Protein AF-I7C6A5-F1 (afdb_monomer)

Solvent-accessible surface area (backbone atoms only — not comparable to full-atom values): 6929 Å² total; per-residue (Å²): 134,83,77,81,76,78,74,76,75,80,67,26,28,15,25,76,37,95,56,67,45,75,47,94,87,70,50,74,35,46,52,58,30,46,39,51,76,77,54,26,71,61,40,76,92,31,72,46,44,77,70,58,34,38,38,84,40,69,52,73,80,50,74,61,57,60,52,50,51,52,52,53,50,51,52,51,52,52,52,52,48,53,50,52,52,50,52,50,51,51,52,50,54,53,49,55,52,52,52,52,50,53,51,52,52,52,50,50,54,55,49,54,66,71,60,58,80,91,124

Secondary structure (DSSP, 8-state):
-PPPPP------EEE-SSSPEEPTTS-EE-TTPBPPHHHHTT-TTSHHHHTTSEEES-----HHHHHHHHHHHHHHHHHHHHHHHHHHHHHHHHHHHHHHHHHHHHHHHHHHHHS----

Nearest PDB structures (foldseek):
  5ghr-assembly2_D  TM=4.797E-01  e=3.200E+00  Thermococcus kodakarensis KOD1
  5ghs-assembly2_D  TM=5.073E-01  e=6.191E+00  Thermococcus kodakarensis KOD1

Structure (mmCIF, N/CA/C/O backbone):
data_AF-I7C6A5-F1
#
_entry.id   AF-I7C6A5-F1
#
loop_
_atom_site.group_PDB
_atom_site.id
_atom_site.type_symbol
_atom_site.label_atom_id
_atom_site.label_alt_id
_atom_site.label_comp_id
_atom_site.label_asym_id
_atom_site.label_entity_id
_atom_site.label_seq_id
_atom_site.pdbx_PDB_ins_code
_atom_site.Cartn_x
_atom_site.Cartn_y
_atom_site.Cartn_z
_atom_site.occupancy
_atom_site.B_iso_or_equiv
_atom_site.auth_seq_id
_atom_site.auth_comp_id
_atom_site.auth_asym_id
_atom_site.auth_atom_id
_atom_site.pdbx_PDB_model_num
ATOM 1 N N . MET A 1 1 ? 44.517 18.847 -35.730 1.00 37.69 1 MET A N 1
ATOM 2 C CA . MET A 1 1 ? 43.759 18.517 -34.505 1.00 37.69 1 MET A CA 1
ATOM 3 C C . MET A 1 1 ? 42.351 18.122 -34.916 1.00 37.69 1 MET A C 1
ATOM 5 O O . MET A 1 1 ? 41.586 18.984 -35.331 1.00 37.69 1 MET A O 1
ATOM 9 N N . ALA A 1 2 ? 42.046 16.824 -34.916 1.00 39.97 2 ALA A N 1
ATOM 10 C CA . ALA A 1 2 ? 40.687 16.343 -35.139 1.00 39.97 2 ALA A CA 1
ATOM 11 C C . ALA A 1 2 ? 39.872 16.616 -33.867 1.00 39.97 2 ALA A C 1
ATOM 13 O O . ALA A 1 2 ? 40.316 16.271 -32.774 1.00 39.97 2 ALA A O 1
ATOM 14 N N . LYS A 1 3 ? 38.726 17.291 -33.999 1.00 35.25 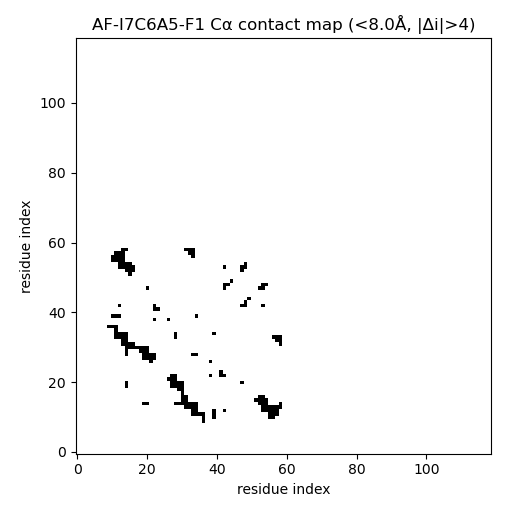3 LYS A N 1
ATOM 15 C CA . LYS A 1 3 ? 37.791 17.479 -32.884 1.00 35.25 3 LYS A CA 1
ATOM 16 C C . LYS A 1 3 ? 37.249 16.102 -32.467 1.00 35.25 3 LYS A C 1
ATOM 18 O O . LYS A 1 3 ? 36.924 15.321 -33.365 1.00 35.25 3 LYS A O 1
ATOM 23 N N . PRO A 1 4 ? 37.138 15.797 -31.163 1.00 39.97 4 PRO A N 1
ATOM 24 C CA . PRO A 1 4 ? 36.475 14.578 -30.721 1.00 39.97 4 PRO A CA 1
ATOM 25 C C . PRO A 1 4 ? 35.011 14.642 -31.169 1.00 39.97 4 PRO A C 1
ATOM 27 O O . PRO A 1 4 ? 34.339 15.659 -30.971 1.00 39.97 4 PRO A O 1
ATOM 30 N N . LYS A 1 5 ? 34.544 13.593 -31.855 1.00 42.25 5 LYS A N 1
ATOM 31 C CA . LYS A 1 5 ? 33.118 13.415 -32.134 1.00 42.25 5 LYS A CA 1
ATOM 32 C C . LYS A 1 5 ? 32.431 13.291 -30.780 1.00 42.25 5 LYS A C 1
ATOM 34 O O . LYS A 1 5 ? 32.828 12.456 -29.980 1.00 42.25 5 LYS A O 1
ATOM 39 N N . LYS A 1 6 ? 31.482 14.192 -30.537 1.00 35.53 6 LYS A N 1
ATOM 40 C CA . LYS A 1 6 ? 30.562 14.164 -29.406 1.00 35.53 6 LYS A CA 1
ATOM 41 C C . LYS A 1 6 ? 29.938 12.771 -29.384 1.00 35.53 6 LYS A C 1
ATOM 43 O O . LYS A 1 6 ? 29.384 12.377 -30.408 1.00 35.53 6 LYS A O 1
ATOM 48 N N . ASP A 1 7 ? 30.154 12.048 -28.293 1.00 36.91 7 ASP A N 1
ATOM 49 C CA . ASP A 1 7 ? 29.609 10.717 -28.065 1.00 36.91 7 ASP A CA 1
ATOM 50 C C . ASP A 1 7 ? 28.127 10.717 -28.458 1.00 36.91 7 ASP A C 1
ATOM 52 O O . ASP A 1 7 ? 27.370 11.592 -28.029 1.00 36.91 7 ASP A O 1
ATOM 56 N N . ASP A 1 8 ? 27.744 9.800 -29.350 1.00 41.62 8 ASP A N 1
ATOM 57 C CA . ASP A 1 8 ? 26.339 9.464 -29.541 1.00 41.62 8 ASP A CA 1
ATOM 58 C C . ASP A 1 8 ? 25.836 9.019 -28.167 1.00 41.62 8 ASP A C 1
ATOM 60 O O . ASP A 1 8 ? 26.306 8.015 -27.632 1.00 41.62 8 ASP A O 1
ATOM 64 N N . ASP A 1 9 ? 24.928 9.799 -27.579 1.00 47.47 9 ASP A N 1
ATOM 65 C CA . ASP A 1 9 ? 24.116 9.390 -26.441 1.00 47.47 9 ASP A CA 1
ATOM 66 C C . ASP A 1 9 ? 23.563 7.997 -26.766 1.00 47.47 9 ASP A C 1
ATOM 68 O O . ASP A 1 9 ? 22.666 7.875 -27.605 1.00 47.47 9 ASP A O 1
ATOM 72 N N . ALA A 1 10 ? 24.136 6.939 -26.183 1.00 53.66 10 ALA A N 1
ATOM 73 C CA . ALA A 1 10 ? 23.678 5.576 -26.407 1.00 53.66 10 ALA A CA 1
ATOM 74 C C . ALA A 1 10 ? 22.200 5.536 -26.015 1.00 53.66 10 ALA A C 1
ATOM 76 O O . ALA A 1 10 ? 21.851 5.608 -24.835 1.00 53.66 10 ALA A O 1
ATOM 77 N N . LYS A 1 11 ? 21.327 5.542 -27.027 1.00 71.88 11 LYS A N 1
ATOM 78 C CA . LYS A 1 11 ? 19.892 5.760 -26.870 1.00 71.88 11 LYS A CA 1
ATOM 79 C C . LYS A 1 11 ? 19.288 4.513 -26.246 1.00 71.88 11 LYS A C 1
ATOM 81 O O . LYS A 1 11 ? 18.786 3.646 -26.949 1.00 71.88 11 LYS A O 1
ATOM 86 N N . VAL A 1 12 ? 19.388 4.407 -24.927 1.00 86.19 12 VAL A N 1
ATOM 87 C CA . VAL A 1 12 ? 18.694 3.394 -24.141 1.00 86.19 12 VAL A CA 1
ATOM 88 C C . VAL A 1 12 ? 17.194 3.662 -24.193 1.00 86.19 12 VAL A C 1
ATOM 90 O O . VAL A 1 12 ? 16.748 4.810 -24.277 1.00 86.19 12 VAL A O 1
ATOM 93 N N . TRP A 1 13 ? 16.422 2.586 -24.185 1.00 90.12 13 TRP A N 1
ATOM 94 C CA . TRP A 1 13 ? 14.971 2.609 -24.234 1.00 90.12 13 TRP A CA 1
ATOM 95 C C . TRP A 1 13 ? 14.415 1.965 -22.978 1.00 90.12 13 TRP A C 1
ATOM 97 O O . TRP A 1 13 ? 14.883 0.904 -22.580 1.00 90.12 13 TRP A O 1
ATOM 107 N N . THR A 1 14 ? 13.396 2.566 -22.381 1.00 91.19 14 THR A N 1
ATOM 108 C CA . THR A 1 14 ? 12.729 2.030 -21.194 1.00 91.19 14 THR A CA 1
ATOM 109 C C . THR A 1 14 ? 11.389 1.425 -21.562 1.00 91.19 14 THR A C 1
ATOM 111 O O . THR A 1 14 ? 10.605 2.037 -22.292 1.00 91.19 14 THR A O 1
ATOM 114 N N . ASN A 1 15 ? 11.116 0.231 -21.039 1.00 91.88 15 ASN A N 1
ATOM 115 C CA . ASN A 1 15 ? 9.802 -0.387 -21.134 1.00 91.88 15 ASN A CA 1
ATOM 116 C C . ASN A 1 15 ? 8.838 0.276 -20.149 1.00 91.88 15 ASN A C 1
ATOM 118 O O . ASN A 1 15 ? 8.952 0.105 -18.939 1.00 91.88 15 ASN A O 1
ATOM 122 N N . VAL A 1 16 ? 7.862 1.009 -20.679 1.00 90.06 16 VAL A N 1
ATOM 123 C CA . VAL A 1 16 ? 6.826 1.688 -19.883 1.00 90.06 16 VAL A CA 1
ATOM 124 C C . VAL A 1 16 ? 5.526 0.886 -19.791 1.00 90.06 16 VAL A C 1
ATOM 126 O O . VAL A 1 16 ? 4.543 1.354 -19.220 1.00 90.06 16 VAL A O 1
ATOM 129 N N . SER A 1 17 ? 5.486 -0.317 -20.367 1.00 88.50 17 SER A N 1
ATOM 130 C CA . SER A 1 17 ? 4.317 -1.190 -20.303 1.00 88.50 17 SER A CA 1
ATOM 131 C C . SER A 1 17 ? 4.328 -2.086 -19.066 1.00 88.50 17 SER A C 1
ATOM 133 O O . SER A 1 17 ? 5.363 -2.339 -18.457 1.00 88.50 17 SER A O 1
ATOM 135 N N . ALA A 1 18 ? 3.153 -2.616 -18.718 1.00 88.69 18 ALA A N 1
ATOM 136 C CA . ALA A 1 18 ? 2.994 -3.566 -17.618 1.00 88.69 18 ALA A CA 1
ATOM 137 C C . ALA A 1 18 ? 3.505 -4.986 -17.943 1.00 88.69 18 ALA A C 1
ATOM 139 O O . ALA A 1 18 ? 3.537 -5.835 -17.056 1.00 88.69 18 ALA A O 1
ATOM 140 N N . ASN A 1 19 ? 3.888 -5.257 -19.197 1.00 91.88 19 ASN A N 1
ATOM 141 C CA . ASN A 1 19 ? 4.312 -6.575 -19.666 1.00 91.88 19 ASN A CA 1
ATOM 142 C C . ASN A 1 19 ? 5.771 -6.545 -20.147 1.00 91.88 19 ASN A C 1
ATOM 144 O O . ASN A 1 19 ? 6.255 -5.502 -20.587 1.00 91.88 19 ASN A O 1
ATOM 148 N N . PRO A 1 20 ? 6.494 -7.675 -20.103 1.00 92.19 20 PRO A N 1
ATOM 149 C CA . PRO A 1 20 ? 7.819 -7.752 -20.701 1.00 92.19 20 PRO A CA 1
ATOM 150 C C . PRO A 1 20 ? 7.739 -7.585 -22.223 1.00 92.19 20 PRO A C 1
ATOM 152 O O . PRO A 1 20 ? 6.878 -8.170 -22.883 1.00 92.19 20 PRO A O 1
ATOM 155 N N . VAL A 1 21 ? 8.665 -6.807 -22.780 1.00 93.25 21 VAL A N 1
ATOM 156 C CA . VAL A 1 21 ? 8.815 -6.637 -24.228 1.00 93.25 21 VAL A CA 1
ATOM 157 C C .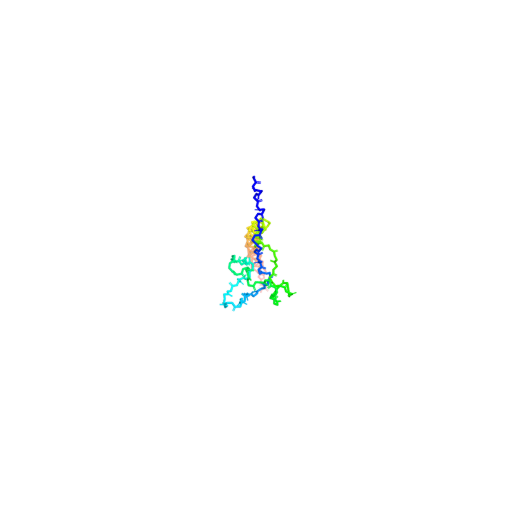 VAL A 1 21 ? 9.805 -7.665 -24.738 1.00 93.25 21 VAL A C 1
ATOM 159 O O . VAL A 1 21 ? 10.926 -7.723 -24.242 1.00 93.25 21 VAL A O 1
ATOM 162 N N . ILE A 1 22 ? 9.401 -8.459 -25.728 1.00 93.75 22 ILE A N 1
ATOM 163 C CA . ILE A 1 22 ? 10.275 -9.427 -26.396 1.00 93.75 22 ILE A CA 1
ATOM 164 C C . ILE A 1 22 ? 10.826 -8.778 -27.669 1.00 93.75 22 ILE A C 1
ATOM 166 O O . ILE A 1 22 ? 10.062 -8.352 -28.542 1.00 93.75 22 ILE A O 1
ATOM 170 N N . LEU A 1 23 ? 12.149 -8.673 -27.756 1.00 92.12 23 LEU A N 1
ATOM 171 C CA . LEU A 1 23 ? 12.862 -8.102 -28.894 1.00 92.12 23 LEU A CA 1
ATOM 172 C C . LEU A 1 23 ? 13.069 -9.145 -29.999 1.00 92.12 23 LEU A C 1
ATOM 174 O O . LEU A 1 23 ? 12.798 -10.335 -29.833 1.00 92.12 23 LEU A O 1
ATOM 178 N N . SER A 1 24 ? 13.536 -8.693 -31.162 1.00 89.62 24 SER A N 1
ATOM 179 C CA . SER A 1 24 ? 13.692 -9.527 -32.362 1.00 89.62 24 SER A CA 1
ATOM 180 C C . SER A 1 24 ? 14.725 -10.650 -32.220 1.00 89.62 24 SER A C 1
ATOM 182 O O . SER A 1 24 ? 14.632 -11.648 -32.931 1.00 89.62 24 SER A O 1
ATOM 184 N N . ASP A 1 25 ? 15.675 -10.519 -31.296 1.00 91.75 25 ASP A N 1
ATOM 185 C CA . ASP A 1 25 ? 16.654 -11.553 -30.944 1.00 91.75 25 ASP A CA 1
ATOM 186 C C . ASP A 1 25 ? 16.124 -12.564 -29.907 1.00 91.75 25 ASP A C 1
ATOM 188 O O . ASP A 1 25 ? 16.836 -13.489 -29.519 1.00 91.75 25 ASP A O 1
ATOM 192 N N . GLY A 1 26 ? 14.874 -12.401 -29.459 1.00 90.69 26 GLY A N 1
ATOM 193 C CA . GLY A 1 26 ? 14.247 -13.212 -28.418 1.00 90.69 26 GLY A CA 1
ATOM 194 C C . GLY A 1 26 ? 14.602 -12.791 -26.990 1.00 90.69 26 GLY A C 1
ATOM 195 O O . GLY A 1 26 ? 14.095 -13.397 -26.046 1.00 90.69 26 GLY A O 1
ATOM 196 N N . SER A 1 27 ? 15.439 -11.764 -26.806 1.00 93.06 27 SER A N 1
ATOM 197 C CA . SER A 1 27 ? 15.707 -11.196 -25.485 1.00 93.06 27 SER A CA 1
ATOM 198 C C . SER A 1 27 ? 14.503 -10.403 -24.971 1.00 93.06 27 SER A C 1
ATOM 200 O O . SER A 1 27 ? 13.626 -9.998 -25.737 1.00 93.06 27 SER A O 1
ATOM 202 N N . THR A 1 28 ? 14.442 -10.188 -23.657 1.00 93.50 28 THR A N 1
ATOM 203 C CA . THR A 1 28 ? 13.317 -9.504 -23.012 1.00 93.50 28 THR A CA 1
ATOM 204 C C . THR A 1 28 ? 13.758 -8.268 -22.243 1.00 93.50 28 THR A C 1
ATOM 206 O O . THR A 1 28 ? 14.836 -8.268 -21.651 1.00 93.50 28 THR A O 1
ATOM 209 N N . VAL A 1 29 ? 12.896 -7.252 -22.202 1.00 91.56 29 VAL A N 1
ATOM 210 C CA . VAL A 1 29 ? 13.027 -6.056 -21.355 1.00 91.56 29 VAL A CA 1
ATOM 211 C C . VAL A 1 29 ? 11.848 -6.040 -20.387 1.00 91.56 29 VAL A C 1
ATOM 213 O O . VAL A 1 29 ? 10.697 -5.945 -20.830 1.00 91.56 29 VAL A O 1
ATOM 216 N N . ALA A 1 30 ? 12.093 -6.188 -19.082 1.00 91.31 30 ALA A N 1
ATOM 217 C CA . ALA A 1 30 ? 11.005 -6.256 -18.108 1.00 91.31 30 ALA A CA 1
ATOM 218 C C . ALA A 1 30 ? 10.320 -4.884 -17.922 1.00 91.31 30 ALA A C 1
ATOM 220 O O . ALA A 1 30 ? 10.870 -3.858 -18.326 1.00 91.31 30 ALA A O 1
ATOM 221 N N . PRO A 1 31 ? 9.103 -4.836 -17.348 1.00 89.81 31 PRO A N 1
ATOM 222 C CA . PRO A 1 31 ? 8.436 -3.579 -17.012 1.00 89.81 31 PRO A CA 1
ATOM 223 C C . PRO A 1 31 ? 9.330 -2.658 -16.179 1.00 89.81 31 PRO A C 1
ATOM 225 O O . PRO A 1 31 ? 9.860 -3.071 -15.149 1.00 89.81 31 PRO A O 1
ATOM 228 N N . GLY A 1 32 ? 9.486 -1.411 -16.615 1.00 85.19 32 GLY A N 1
ATOM 229 C CA . GLY A 1 32 ? 10.322 -0.418 -15.946 1.00 85.19 32 GLY A CA 1
ATOM 230 C C . GLY A 1 32 ? 11.828 -0.606 -16.137 1.00 85.19 32 GLY A C 1
ATOM 231 O O . GLY A 1 32 ? 12.581 0.195 -15.598 1.00 85.19 32 GLY A O 1
ATOM 232 N N . GLU A 1 33 ? 12.294 -1.607 -16.890 1.00 88.44 33 GLU A N 1
ATOM 233 C CA . GLU A 1 33 ? 13.718 -1.770 -17.199 1.00 88.44 33 GLU A CA 1
ATOM 234 C C . GLU A 1 33 ? 14.130 -0.990 -18.450 1.00 88.44 33 GLU A C 1
ATOM 236 O O . GLU A 1 33 ? 13.346 -0.793 -19.386 1.00 88.44 33 GLU A O 1
ATOM 241 N N . ALA A 1 34 ? 15.400 -0.583 -18.471 1.00 90.00 34 ALA A N 1
ATOM 242 C CA . ALA A 1 34 ? 16.051 -0.044 -19.653 1.00 90.00 34 ALA A CA 1
ATOM 243 C C . ALA A 1 34 ? 16.725 -1.161 -20.460 1.00 90.00 34 ALA A C 1
ATOM 245 O O . ALA A 1 34 ? 17.313 -2.086 -19.901 1.00 90.00 34 ALA A O 1
ATOM 246 N N . THR A 1 35 ? 16.692 -1.049 -21.785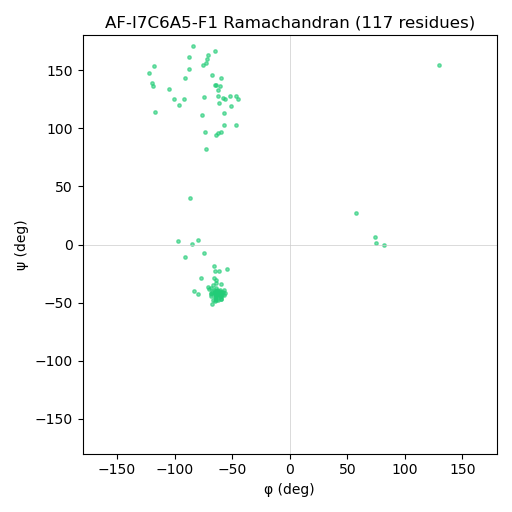 1.00 90.25 35 THR A N 1
ATOM 247 C CA . THR A 1 35 ? 17.455 -1.906 -22.694 1.00 90.25 35 THR A CA 1
ATOM 248 C C . THR A 1 35 ? 18.951 -1.791 -22.429 1.00 90.25 35 THR A C 1
ATOM 250 O O . THR A 1 35 ? 19.468 -0.687 -22.246 1.00 90.25 35 THR A O 1
ATOM 253 N N . THR A 1 36 ? 19.673 -2.901 -22.557 1.00 89.06 36 THR A N 1
ATOM 254 C CA . THR A 1 36 ? 21.130 -2.864 -22.766 1.00 89.06 36 THR A CA 1
ATOM 255 C C . THR A 1 36 ? 21.480 -2.212 -24.109 1.00 89.06 36 THR A C 1
ATOM 257 O O . THR A 1 36 ? 20.624 -2.070 -24.978 1.00 89.06 36 THR A O 1
ATOM 260 N N . GLU A 1 37 ? 22.746 -1.849 -24.326 1.00 86.69 37 GLU A N 1
ATOM 261 C CA . GLU A 1 37 ? 23.201 -1.239 -25.587 1.00 86.69 37 GLU A CA 1
ATOM 262 C C . GLU A 1 37 ? 22.922 -2.133 -26.813 1.00 86.69 37 GLU A C 1
ATOM 264 O O . GLU A 1 37 ? 22.440 -1.660 -27.841 1.00 86.69 37 GLU A O 1
ATOM 269 N N . ALA A 1 38 ? 23.129 -3.448 -26.678 1.00 87.00 38 ALA A N 1
ATOM 270 C CA . ALA A 1 38 ? 22.827 -4.416 -27.732 1.00 87.00 38 ALA A CA 1
ATOM 271 C C . ALA A 1 38 ? 21.320 -4.501 -28.030 1.00 87.00 38 ALA A C 1
ATOM 273 O O . ALA A 1 38 ? 20.914 -4.561 -29.188 1.00 87.00 38 ALA A O 1
ATOM 274 N N . GLN A 1 39 ? 20.487 -4.453 -26.990 1.00 90.75 39 GLN A N 1
ATOM 275 C CA . GLN A 1 39 ? 19.030 -4.461 -27.118 1.00 90.75 39 GLN A CA 1
ATOM 276 C C . GLN A 1 39 ? 18.497 -3.144 -27.689 1.00 90.75 39 GLN A C 1
ATOM 278 O O . GLN A 1 39 ? 17.574 -3.157 -28.498 1.00 90.75 39 GLN A O 1
ATOM 283 N N . ALA A 1 40 ? 19.101 -2.014 -27.318 1.00 88.94 40 ALA A N 1
ATOM 284 C CA . ALA A 1 40 ? 18.739 -0.689 -27.801 1.00 88.94 40 ALA A CA 1
ATOM 285 C C . ALA A 1 40 ? 18.871 -0.580 -29.324 1.00 88.94 40 ALA A C 1
ATOM 287 O O . ALA A 1 40 ? 18.051 0.077 -29.956 1.00 88.94 40 ALA A O 1
ATOM 288 N N . ALA A 1 41 ? 19.842 -1.271 -29.928 1.00 89.56 41 ALA A N 1
ATOM 289 C CA . ALA A 1 41 ? 19.995 -1.340 -31.380 1.00 89.56 41 ALA A CA 1
ATOM 290 C C . ALA A 1 41 ? 18.833 -2.061 -32.097 1.00 89.56 41 ALA A C 1
ATOM 292 O O . ALA A 1 41 ? 18.657 -1.872 -33.300 1.00 89.56 41 ALA A O 1
ATOM 293 N N . LEU A 1 42 ? 18.030 -2.858 -31.382 1.00 88.81 42 LEU A N 1
ATOM 294 C CA . LEU A 1 42 ? 16.888 -3.603 -31.931 1.00 88.81 42 LEU A CA 1
ATOM 295 C C . LEU A 1 42 ? 15.564 -2.826 -31.861 1.00 88.81 42 LEU A C 1
ATOM 297 O O . LEU A 1 42 ? 14.569 -3.259 -32.441 1.00 88.81 42 LEU A O 1
ATOM 301 N N . VAL A 1 43 ? 15.532 -1.707 -31.133 1.00 86.50 43 VAL A N 1
ATOM 302 C CA . VAL A 1 43 ? 14.310 -0.929 -30.880 1.00 86.50 43 VAL A CA 1
ATOM 303 C C . VAL A 1 43 ? 13.946 0.044 -32.011 1.00 86.50 43 VAL A C 1
ATOM 305 O O . VAL A 1 43 ? 12.753 0.131 -32.315 1.00 86.50 43 VAL A O 1
ATOM 308 N N . PRO A 1 44 ? 14.893 0.758 -32.659 1.00 87.06 44 PRO A N 1
ATOM 309 C CA . PRO A 1 44 ? 14.577 1.700 -33.726 1.00 87.06 44 PRO A CA 1
ATOM 310 C C . PRO A 1 44 ? 13.795 1.061 -34.876 1.00 87.06 44 PRO A C 1
ATOM 312 O O . PRO A 1 44 ? 14.233 0.078 -35.471 1.00 87.06 44 PRO A O 1
ATOM 315 N N . GLY A 1 45 ? 12.641 1.638 -35.208 1.00 82.44 45 GLY A N 1
ATOM 316 C CA . GLY A 1 45 ? 11.759 1.140 -36.266 1.00 82.44 45 GLY A CA 1
ATOM 317 C C . GLY A 1 45 ? 10.974 -0.123 -35.895 1.00 82.44 45 GLY A C 1
ATOM 318 O O . GLY A 1 45 ? 10.294 -0.687 -36.752 1.00 82.44 45 GLY A O 1
ATOM 319 N N . SER A 1 46 ? 11.047 -0.574 -34.639 1.00 84.94 46 SER A N 1
ATOM 320 C CA . SER A 1 46 ? 10.188 -1.645 -34.132 1.00 84.94 46 SER A CA 1
ATOM 321 C C . SER A 1 46 ? 8.764 -1.140 -33.871 1.00 84.94 46 SER A C 1
ATOM 323 O O . SER A 1 46 ? 8.541 0.033 -33.563 1.00 84.94 46 SER A O 1
ATOM 325 N N . CYS A 1 47 ? 7.782 -2.045 -33.915 1.00 88.38 47 CYS A N 1
ATOM 326 C CA . CYS A 1 47 ? 6.400 -1.720 -33.546 1.00 88.38 47 CYS A CA 1
ATOM 327 C C . CYS A 1 47 ? 6.266 -1.271 -32.079 1.00 88.38 47 CYS A C 1
ATOM 329 O O . CYS A 1 47 ? 5.337 -0.543 -31.741 1.00 88.38 47 CYS A O 1
ATOM 331 N N . TRP A 1 48 ? 7.208 -1.653 -31.211 1.00 90.81 48 TRP A N 1
ATOM 332 C CA . TRP A 1 48 ? 7.233 -1.240 -29.809 1.00 90.81 48 TRP A CA 1
ATOM 333 C C . TRP A 1 48 ? 7.526 0.254 -29.641 1.00 90.81 48 TRP A C 1
ATOM 335 O O . TRP A 1 48 ? 6.937 0.889 -28.765 1.00 90.81 48 TRP A O 1
ATOM 345 N N . GLU A 1 49 ? 8.403 0.820 -30.480 1.00 86.81 49 GLU A N 1
ATOM 346 C CA . GLU A 1 49 ? 8.665 2.267 -30.527 1.00 86.81 49 GLU A CA 1
ATOM 347 C C . GLU A 1 49 ? 7.421 3.019 -31.020 1.00 86.81 49 GLU A C 1
ATOM 349 O O . GLU A 1 49 ? 6.991 3.991 -30.393 1.00 86.81 49 GLU A O 1
ATOM 354 N N . GLU A 1 50 ? 6.809 2.547 -32.112 1.00 87.19 50 GLU A N 1
ATOM 355 C CA . GLU A 1 50 ? 5.604 3.158 -32.686 1.00 87.19 50 GLU A CA 1
ATOM 356 C C . GLU A 1 50 ? 4.454 3.187 -31.673 1.00 87.19 50 GLU A C 1
ATOM 358 O O . GLU A 1 50 ? 3.785 4.208 -31.500 1.00 87.19 50 GLU A O 1
ATOM 363 N N . TRP A 1 51 ? 4.267 2.087 -30.943 1.00 90.38 51 TRP A N 1
ATOM 364 C CA . TRP A 1 51 ? 3.232 1.959 -29.919 1.00 90.38 51 TRP A CA 1
ATOM 365 C C . TRP A 1 51 ? 3.600 2.621 -28.590 1.00 90.38 51 TRP A C 1
ATOM 367 O O . TRP A 1 51 ? 2.828 2.525 -27.638 1.00 90.38 51 TRP A O 1
ATOM 377 N N . ARG A 1 52 ? 4.753 3.303 -28.510 1.00 86.69 52 ARG A N 1
ATOM 378 C CA . ARG A 1 52 ? 5.244 3.978 -27.295 1.00 86.69 52 ARG A CA 1
ATOM 379 C C . ARG A 1 52 ? 5.392 3.034 -26.096 1.00 86.69 52 ARG A C 1
ATOM 381 O O . ARG A 1 52 ? 5.294 3.470 -24.955 1.00 86.69 52 ARG A O 1
ATOM 388 N N . VAL A 1 53 ? 5.623 1.749 -26.352 1.00 91.88 53 VAL A N 1
ATOM 389 C CA . VAL A 1 53 ? 5.864 0.729 -25.323 1.00 91.88 53 VAL A CA 1
ATOM 390 C C . VAL A 1 53 ? 7.308 0.798 -24.835 1.00 91.88 53 VAL A C 1
ATOM 392 O O . VAL A 1 53 ? 7.566 0.732 -23.635 1.00 91.88 53 VAL A O 1
ATOM 395 N N . LEU A 1 54 ? 8.242 0.971 -25.769 1.00 91.00 54 LEU A N 1
ATOM 396 C CA . LEU A 1 54 ? 9.616 1.348 -25.474 1.00 91.00 54 LEU A CA 1
ATOM 397 C C . LEU A 1 54 ? 9.753 2.844 -25.751 1.00 91.00 54 LEU A C 1
ATOM 399 O O . LEU A 1 54 ? 9.443 3.304 -26.850 1.00 91.00 54 LEU A O 1
ATOM 403 N N . VAL A 1 55 ? 10.220 3.608 -24.765 1.00 88.38 55 VAL A N 1
ATOM 404 C CA . VAL A 1 55 ? 10.397 5.067 -24.871 1.00 88.38 55 VAL A CA 1
ATOM 405 C C . VAL A 1 55 ? 11.872 5.426 -24.660 1.00 88.38 55 VAL A C 1
ATOM 407 O O . VAL A 1 55 ? 12.500 4.828 -23.788 1.00 88.38 55 VAL A O 1
ATOM 410 N N . PRO A 1 56 ? 12.456 6.374 -25.425 1.00 86.31 56 PRO A N 1
ATOM 411 C CA . PRO A 1 56 ? 13.847 6.772 -25.229 1.00 86.31 56 PRO A CA 1
ATOM 412 C C . PRO A 1 56 ? 14.073 7.346 -23.831 1.00 86.31 56 PRO A C 1
ATOM 414 O O . PRO A 1 56 ? 13.295 8.185 -23.380 1.00 86.31 56 PRO A O 1
ATOM 417 N N . GLY A 1 57 ? 15.167 6.942 -23.196 1.00 78.75 57 GLY A N 1
ATOM 418 C CA . GLY A 1 57 ? 15.527 7.338 -21.838 1.00 78.75 57 GLY A CA 1
ATOM 419 C C . GLY A 1 57 ? 15.863 6.125 -20.980 1.00 78.75 57 GLY A C 1
ATOM 420 O O . GLY A 1 57 ? 15.420 5.009 -21.263 1.00 78.75 57 GLY A O 1
ATOM 421 N N . SER A 1 58 ? 16.677 6.338 -19.946 1.00 71.69 58 SER A N 1
ATOM 422 C CA . SER A 1 58 ? 16.934 5.324 -18.922 1.00 71.69 58 SER A CA 1
ATOM 423 C C . SER A 1 58 ? 15.719 5.164 -18.016 1.00 71.69 58 SER A C 1
ATOM 425 O O . SER A 1 58 ? 14.949 6.111 -17.852 1.00 71.69 58 SER A O 1
ATOM 427 N N . ALA A 1 59 ? 15.598 4.004 -17.375 1.00 65.69 59 ALA A N 1
ATOM 428 C CA . ALA A 1 59 ? 14.629 3.787 -16.319 1.00 65.69 59 ALA A CA 1
ATOM 429 C C . ALA A 1 59 ? 14.943 4.745 -15.166 1.00 65.69 59 ALA A C 1
ATOM 431 O O . ALA A 1 59 ? 15.825 4.487 -14.349 1.00 65.69 59 ALA A O 1
ATOM 432 N N . GLU A 1 60 ? 14.271 5.892 -15.128 1.00 61.22 60 GLU A N 1
ATOM 433 C CA . GLU A 1 60 ? 14.345 6.777 -13.978 1.00 61.22 60 GLU A CA 1
ATOM 434 C C . GLU A 1 60 ? 13.534 6.127 -12.856 1.00 61.22 60 GLU A C 1
ATOM 436 O O . GLU A 1 60 ? 12.313 6.267 -12.780 1.00 61.22 60 GLU A O 1
ATOM 441 N N . GLN A 1 61 ? 14.218 5.420 -11.952 1.00 56.03 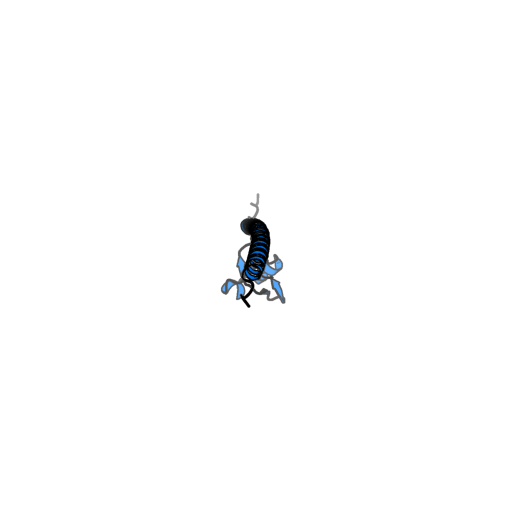61 GLN A N 1
ATOM 442 C CA . GLN A 1 61 ? 13.747 5.384 -10.573 1.00 56.03 61 GLN A CA 1
ATOM 443 C C . GLN A 1 61 ? 13.750 6.833 -10.102 1.00 56.03 61 GLN A C 1
ATOM 445 O O . GLN A 1 61 ? 14.796 7.398 -9.780 1.00 56.03 61 GLN A O 1
ATOM 450 N N . SER A 1 62 ? 12.589 7.482 -10.171 1.00 54.28 62 SER A N 1
ATOM 451 C CA . SER A 1 62 ? 12.485 8.842 -9.678 1.00 54.28 62 SER A CA 1
ATOM 452 C C . SER A 1 62 ? 12.797 8.806 -8.183 1.00 54.28 62 SER A C 1
ATOM 454 O O . SER A 1 62 ? 12.274 7.974 -7.445 1.00 54.28 62 SER A O 1
ATOM 456 N N . PHE A 1 63 ? 13.644 9.720 -7.719 1.00 53.50 63 PHE A N 1
ATOM 457 C CA . PHE A 1 63 ? 13.933 9.907 -6.292 1.00 53.50 63 PHE A CA 1
ATOM 458 C C . PHE A 1 63 ? 12.642 10.144 -5.471 1.00 53.50 63 PHE A C 1
ATOM 460 O O . PHE A 1 63 ? 12.590 9.901 -4.269 1.00 53.50 63 PHE A O 1
ATOM 467 N N . ALA A 1 64 ? 11.572 10.580 -6.147 1.00 59.41 64 ALA A N 1
ATOM 468 C CA . ALA A 1 64 ? 10.231 10.703 -5.594 1.00 59.41 64 ALA A CA 1
ATOM 469 C C . ALA A 1 64 ? 9.602 9.352 -5.212 1.00 59.41 64 ALA A C 1
ATOM 471 O O . ALA A 1 64 ? 8.808 9.317 -4.280 1.00 59.41 64 ALA A O 1
ATOM 472 N N . ALA A 1 65 ? 9.950 8.246 -5.878 1.00 64.50 65 ALA A N 1
ATOM 473 C CA . ALA A 1 65 ? 9.404 6.928 -5.563 1.00 64.50 65 ALA A CA 1
ATOM 474 C C . ALA A 1 65 ? 9.885 6.426 -4.191 1.00 64.50 65 ALA A C 1
ATOM 476 O O . ALA A 1 65 ? 9.083 5.912 -3.414 1.00 64.50 65 ALA A O 1
ATOM 477 N N . ASP A 1 66 ? 11.159 6.644 -3.858 1.00 73.75 66 ASP A N 1
ATOM 478 C CA . ASP A 1 66 ? 11.715 6.293 -2.546 1.00 73.75 66 ASP A CA 1
ATOM 479 C C . ASP A 1 66 ? 11.130 7.172 -1.435 1.00 73.75 66 ASP A C 1
ATOM 481 O O . ASP A 1 66 ? 10.725 6.667 -0.387 1.00 73.75 66 ASP A O 1
ATOM 485 N N . GLN A 1 67 ? 10.981 8.476 -1.695 1.00 75.44 67 GLN A N 1
ATOM 486 C CA . GLN A 1 67 ? 10.316 9.388 -0.764 1.00 75.44 67 GLN A CA 1
ATOM 487 C C . GLN A 1 67 ? 8.853 8.979 -0.522 1.00 75.44 67 GLN A C 1
ATOM 489 O O . GLN A 1 67 ? 8.396 8.948 0.619 1.00 75.44 67 GLN A O 1
ATOM 494 N N . GLN A 1 68 ? 8.133 8.599 -1.577 1.00 83.38 68 GLN A N 1
ATOM 495 C CA . GLN A 1 68 ? 6.747 8.152 -1.483 1.00 83.38 68 GLN A CA 1
ATOM 496 C C . GLN A 1 68 ? 6.627 6.820 -0.723 1.00 83.38 68 GLN A C 1
ATOM 498 O O . GLN A 1 68 ? 5.672 6.617 0.025 1.00 83.38 68 GLN A O 1
ATOM 503 N N . ILE A 1 69 ? 7.606 5.919 -0.855 1.00 86.75 69 ILE A N 1
ATOM 504 C CA . ILE A 1 69 ? 7.679 4.687 -0.056 1.00 86.75 69 ILE A CA 1
ATOM 505 C C . ILE A 1 69 ? 7.870 5.009 1.429 1.00 86.75 69 ILE A C 1
ATOM 507 O O . ILE A 1 69 ? 7.215 4.393 2.274 1.00 86.75 69 ILE A O 1
ATOM 511 N N . ASP A 1 70 ? 8.741 5.957 1.765 1.00 87.56 70 ASP A N 1
ATOM 512 C CA . ASP A 1 70 ? 8.988 6.333 3.157 1.00 87.56 70 ASP A CA 1
ATOM 513 C C . ASP A 1 70 ? 7.791 7.064 3.784 1.00 87.56 70 ASP A C 1
ATOM 515 O O . ASP A 1 70 ? 7.420 6.759 4.921 1.00 87.56 70 ASP A O 1
ATOM 519 N N . GLU A 1 71 ? 7.108 7.924 3.026 1.00 91.50 71 GLU A N 1
ATOM 520 C CA . GLU A 1 71 ? 5.838 8.540 3.431 1.00 91.50 71 GLU A CA 1
ATOM 521 C C . GLU A 1 71 ? 4.764 7.473 3.709 1.00 91.50 71 GLU A C 1
ATOM 523 O O . GLU A 1 71 ? 4.150 7.469 4.779 1.00 91.50 71 GLU A O 1
ATOM 528 N N . LEU A 1 72 ? 4.604 6.488 2.815 1.00 92.62 72 LEU A N 1
ATOM 529 C CA . LEU A 1 72 ? 3.659 5.378 3.000 1.00 92.62 72 LEU A CA 1
ATOM 530 C C . LEU A 1 72 ? 4.006 4.487 4.200 1.00 92.62 72 LEU A C 1
ATOM 532 O O . LEU A 1 72 ? 3.112 3.941 4.859 1.00 92.62 72 LEU A O 1
ATOM 536 N N . ARG A 1 73 ? 5.297 4.308 4.502 1.00 94.38 73 ARG A N 1
ATOM 537 C CA . ARG A 1 73 ? 5.751 3.582 5.699 1.00 94.38 73 ARG A CA 1
ATOM 538 C C . ARG A 1 73 ? 5.418 4.350 6.969 1.00 94.38 73 ARG A C 1
ATOM 540 O O . ARG A 1 73 ? 4.956 3.739 7.935 1.00 94.38 73 ARG A O 1
ATOM 547 N N . GLN A 1 74 ? 5.628 5.663 6.966 1.00 95.50 74 GLN A N 1
ATOM 548 C CA . GLN A 1 74 ? 5.309 6.524 8.098 1.00 95.50 74 GLN A CA 1
ATOM 549 C C . GLN A 1 74 ? 3.800 6.552 8.364 1.00 95.50 74 GLN A C 1
ATOM 551 O O . GLN A 1 74 ? 3.379 6.354 9.506 1.00 95.50 74 GLN A O 1
ATOM 556 N N . GLU A 1 75 ? 2.987 6.701 7.317 1.00 94.94 75 GLU A N 1
ATOM 557 C CA . GLU A 1 75 ? 1.527 6.652 7.419 1.00 94.94 75 GLU A CA 1
ATOM 558 C C . GLU A 1 75 ? 1.057 5.299 7.976 1.00 94.94 75 GLU A C 1
ATOM 560 O O . GLU A 1 75 ? 0.271 5.248 8.923 1.00 94.94 75 GLU A O 1
ATOM 565 N N . ASN A 1 76 ? 1.610 4.184 7.481 1.00 96.00 76 ASN A N 1
ATOM 566 C CA . ASN A 1 76 ? 1.302 2.852 8.013 1.00 96.00 76 ASN A CA 1
ATOM 567 C C . ASN A 1 76 ? 1.648 2.704 9.500 1.00 96.00 76 ASN A C 1
ATOM 569 O O . ASN A 1 76 ? 0.895 2.074 10.247 1.00 96.00 76 ASN A O 1
ATOM 573 N N . ALA A 1 77 ? 2.785 3.244 9.941 1.00 96.06 77 ALA A N 1
ATOM 574 C CA . ALA A 1 77 ? 3.179 3.203 11.346 1.00 96.06 77 ALA A CA 1
ATOM 575 C C . ALA A 1 77 ? 2.201 4.004 12.220 1.00 96.06 77 ALA A C 1
ATOM 577 O O . ALA A 1 77 ? 1.768 3.518 13.267 1.00 96.06 77 ALA A O 1
ATOM 578 N N . GLN A 1 78 ? 1.794 5.189 11.759 1.00 96.88 78 GLN A N 1
ATOM 579 C CA . GLN A 1 78 ? 0.832 6.033 12.461 1.00 96.88 78 GLN A CA 1
ATOM 580 C C . GLN A 1 78 ? -0.549 5.371 12.559 1.00 96.88 78 GLN A C 1
ATOM 582 O O . GLN A 1 78 ? -1.130 5.327 13.644 1.00 96.88 78 GLN A O 1
ATOM 587 N N . LEU A 1 79 ? -1.050 4.796 11.463 1.00 96.62 79 LEU A N 1
ATOM 588 C CA . LEU A 1 79 ? -2.330 4.083 11.445 1.00 96.62 79 LEU A CA 1
ATOM 589 C C . LEU A 1 79 ? -2.324 2.868 12.383 1.00 96.62 79 LEU A C 1
ATOM 591 O O . LEU A 1 79 ? -3.302 2.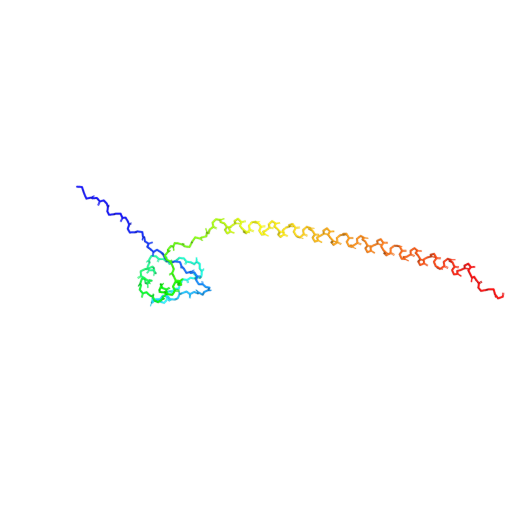623 13.089 1.00 96.62 79 LEU A O 1
ATOM 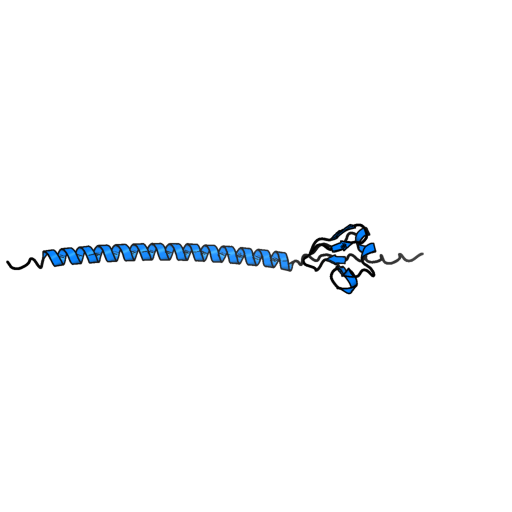595 N N . ARG A 1 80 ? -1.215 2.119 12.446 1.00 96.19 80 ARG A N 1
ATOM 596 C CA . ARG A 1 80 ? -1.066 0.992 13.385 1.00 96.19 80 ARG A CA 1
ATOM 597 C C . ARG A 1 80 ? -1.104 1.443 14.840 1.00 96.19 80 ARG A C 1
ATOM 599 O O . ARG A 1 80 ? -1.729 0.766 15.653 1.00 96.19 80 ARG A O 1
ATOM 606 N N . GLN A 1 81 ? -0.473 2.573 15.159 1.00 96.12 81 GLN A N 1
ATOM 607 C CA . GLN A 1 81 ? -0.524 3.135 16.506 1.00 96.12 81 GLN A CA 1
ATOM 608 C C . GLN A 1 81 ? -1.950 3.561 16.872 1.00 96.12 81 GLN A C 1
ATOM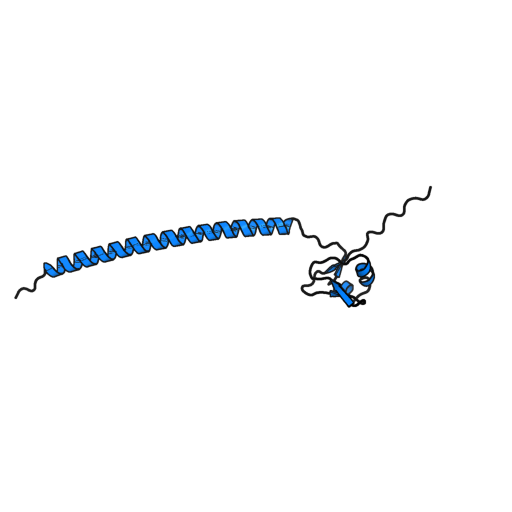 610 O O . GLN A 1 81 ? -2.462 3.148 17.907 1.00 96.12 81 GLN A O 1
ATOM 615 N N . GLN A 1 82 ? -2.626 4.298 15.986 1.00 95.56 82 GLN A N 1
ATOM 616 C CA . GLN A 1 82 ? -4.018 4.710 16.195 1.00 95.56 82 GLN A CA 1
ATOM 617 C C . GLN A 1 82 ? -4.949 3.511 16.406 1.00 95.56 82 GLN A C 1
ATOM 619 O O . GLN A 1 82 ? -5.838 3.558 17.255 1.00 95.56 82 GLN A O 1
ATOM 624 N N . LEU A 1 83 ? -4.733 2.421 15.666 1.00 95.38 83 LEU A N 1
ATOM 625 C CA . LEU A 1 83 ? -5.502 1.192 15.831 1.00 95.38 83 LEU A CA 1
ATOM 626 C C . LEU A 1 83 ? -5.261 0.541 17.202 1.00 95.38 83 LEU A C 1
ATOM 628 O O . LEU A 1 83 ? -6.215 0.087 17.833 1.00 95.38 83 LEU A O 1
ATOM 632 N N . ALA A 1 84 ? -4.013 0.504 17.674 1.00 96.12 84 ALA A N 1
ATOM 633 C CA . ALA 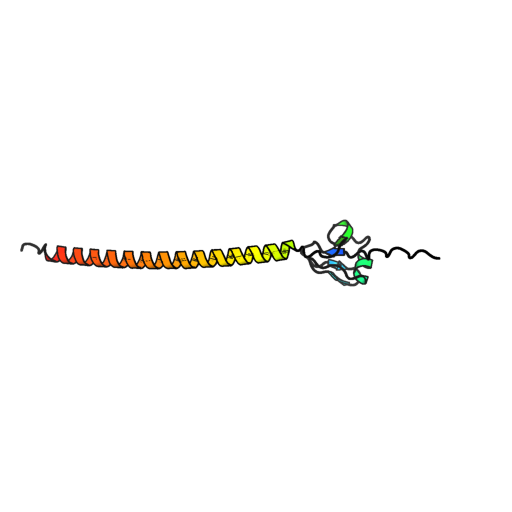A 1 84 ? -3.675 -0.030 18.993 1.00 96.12 84 ALA A CA 1
ATOM 634 C C . ALA A 1 84 ? -4.292 0.808 20.128 1.00 96.12 84 ALA A C 1
ATOM 636 O O . ALA A 1 84 ? -4.860 0.254 21.075 1.00 96.12 84 ALA A O 1
ATOM 637 N N . ASP A 1 85 ? -4.246 2.135 20.003 1.00 95.56 85 ASP A N 1
ATOM 638 C CA . ASP A 1 85 ? -4.847 3.056 20.968 1.00 95.56 85 ASP A CA 1
ATOM 639 C C . ASP A 1 85 ? -6.375 2.890 21.002 1.00 95.56 85 ASP A C 1
ATOM 641 O O . ASP A 1 85 ? -6.969 2.755 22.074 1.00 95.56 85 ASP A O 1
ATOM 645 N N . ALA A 1 86 ? -7.015 2.802 19.831 1.00 94.31 86 ALA A N 1
ATOM 646 C CA . ALA A 1 86 ? -8.453 2.569 19.717 1.00 94.31 86 ALA A CA 1
ATOM 647 C C . ALA A 1 86 ? -8.876 1.211 20.302 1.00 94.31 86 ALA A C 1
ATOM 649 O O . ALA A 1 86 ? -9.888 1.129 20.999 1.00 94.31 86 ALA A O 1
ATOM 650 N N . ALA A 1 87 ? -8.099 0.149 20.065 1.00 94.31 87 ALA A N 1
ATOM 651 C CA . ALA A 1 87 ? -8.361 -1.171 20.636 1.00 94.31 87 ALA A CA 1
ATOM 652 C C . ALA A 1 87 ? -8.253 -1.161 22.170 1.00 94.31 87 ALA A C 1
ATOM 654 O O . ALA A 1 87 ? -9.088 -1.751 22.857 1.00 94.31 87 ALA A O 1
ATOM 655 N N . THR A 1 88 ? -7.265 -0.441 22.707 1.00 94.12 88 THR A N 1
ATOM 656 C CA . THR A 1 88 ? -7.089 -0.272 24.155 1.00 94.12 88 THR A CA 1
ATOM 657 C C . THR A 1 88 ? -8.271 0.484 24.759 1.00 94.12 88 THR A C 1
ATOM 659 O O . THR A 1 88 ? -8.864 0.018 25.730 1.00 94.12 88 THR A O 1
ATOM 662 N N . ALA A 1 89 ? -8.679 1.599 24.147 1.00 93.94 89 ALA A N 1
ATOM 663 C CA . ALA A 1 89 ? -9.834 2.375 24.591 1.00 93.94 89 ALA A CA 1
ATOM 664 C C . ALA A 1 89 ? -11.134 1.552 24.568 1.00 93.94 89 ALA A C 1
ATOM 666 O O . ALA A 1 89 ? -11.905 1.587 25.527 1.00 93.94 89 ALA A O 1
ATOM 667 N N . ALA A 1 90 ? -11.355 0.761 23.513 1.00 92.94 90 ALA A N 1
ATOM 668 C CA . ALA A 1 90 ? -12.510 -0.128 23.417 1.00 92.94 90 ALA A CA 1
ATOM 669 C C . ALA A 1 90 ? -12.504 -1.210 24.510 1.00 92.94 90 ALA A C 1
ATOM 671 O O . ALA A 1 90 ? -13.545 -1.488 25.105 1.00 92.94 90 ALA A O 1
ATOM 672 N N . SER A 1 91 ? -11.338 -1.793 24.812 1.00 92.81 91 SER A N 1
ATOM 673 C CA . SER A 1 91 ? -11.193 -2.782 25.888 1.00 92.81 91 SER A CA 1
ATOM 674 C C . SER A 1 91 ? -11.490 -2.185 27.265 1.00 92.81 91 SER A C 1
ATOM 676 O O . SER A 1 91 ? -12.185 -2.808 28.072 1.00 92.81 91 SER A O 1
ATOM 678 N N . SER A 1 92 ? -10.990 -0.978 27.542 1.00 92.00 92 SER A N 1
ATOM 679 C CA . SER A 1 92 ? -11.271 -0.274 28.798 1.00 92.00 92 SER A CA 1
ATOM 680 C C . SER A 1 92 ? -12.761 0.028 28.936 1.00 92.00 92 SER A C 1
ATOM 682 O O . SER A 1 92 ? -13.365 -0.340 29.940 1.00 92.00 92 SER A O 1
ATOM 684 N N . ALA A 1 93 ? -13.386 0.578 27.891 1.00 92.50 93 ALA A N 1
ATOM 685 C CA . ALA A 1 93 ? -14.819 0.865 27.887 1.00 92.50 93 ALA A CA 1
ATOM 686 C C . ALA A 1 93 ? -15.675 -0.402 28.083 1.00 92.50 93 ALA A C 1
ATOM 688 O O . ALA A 1 93 ? -16.668 -0.377 28.810 1.00 92.50 93 ALA A O 1
ATOM 689 N N . ALA A 1 94 ? -15.288 -1.530 27.477 1.00 92.44 94 ALA A N 1
ATOM 690 C CA . ALA A 1 94 ? -15.974 -2.806 27.677 1.00 92.44 94 ALA A CA 1
ATOM 691 C C . ALA A 1 94 ? -15.866 -3.303 29.130 1.00 92.44 94 ALA A C 1
ATOM 693 O O . ALA A 1 94 ? -16.835 -3.844 29.667 1.00 92.44 94 ALA A O 1
ATOM 694 N N . THR A 1 95 ? -14.714 -3.090 29.770 1.00 94.12 95 THR A N 1
ATOM 695 C CA . THR A 1 95 ? -14.484 -3.452 31.177 1.00 94.12 95 THR A CA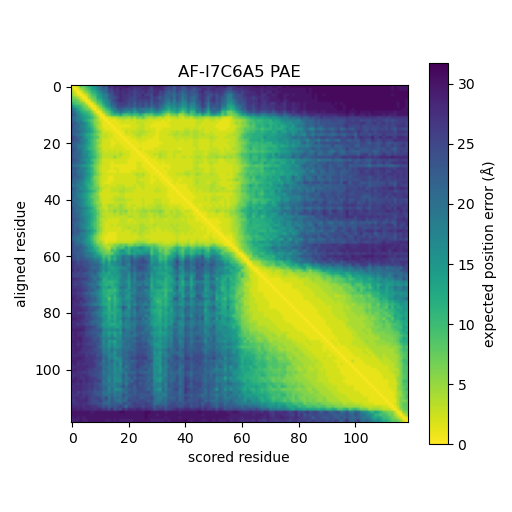 1
ATOM 696 C C . THR A 1 95 ? -15.344 -2.596 32.104 1.00 94.12 95 THR A C 1
ATOM 698 O O . THR A 1 95 ? -16.112 -3.141 32.893 1.00 94.12 95 THR A O 1
ATOM 701 N N . GLU A 1 96 ? -15.304 -1.270 31.942 1.00 93.31 96 GLU A N 1
ATOM 702 C CA . GLU A 1 96 ? -16.116 -0.325 32.722 1.00 93.31 96 GLU A CA 1
ATOM 703 C C . GLU A 1 96 ? -17.616 -0.620 32.587 1.00 93.31 96 GLU A C 1
ATOM 705 O O . GLU A 1 96 ? -18.354 -0.650 33.575 1.00 93.31 96 GLU A O 1
ATOM 710 N N . HIS A 1 97 ? -18.076 -0.901 31.365 1.00 91.62 97 HIS A N 1
ATOM 711 C CA . HIS A 1 97 ? -19.466 -1.267 31.123 1.00 91.62 97 HIS A CA 1
ATOM 712 C C . HIS A 1 97 ? -19.834 -2.597 31.801 1.00 91.62 97 HIS A C 1
ATOM 714 O O . HIS A 1 97 ? -20.913 -2.719 32.384 1.00 91.62 97 HIS A O 1
ATOM 720 N N . GLY A 1 98 ? -18.945 -3.594 31.762 1.00 94.25 98 GLY A N 1
ATOM 721 C CA . GLY A 1 98 ? -19.136 -4.870 32.453 1.00 94.25 98 GLY A CA 1
ATOM 722 C C . GLY A 1 98 ? -19.270 -4.708 33.970 1.00 94.25 98 GLY A C 1
ATOM 723 O O . GLY A 1 98 ? -20.184 -5.274 34.573 1.00 94.25 98 GLY A O 1
ATOM 724 N N . GLU A 1 99 ? -18.413 -3.889 34.581 1.00 94.19 99 GLU A N 1
ATOM 725 C CA . GLU A 1 99 ? -18.466 -3.575 36.014 1.00 94.19 99 GLU A CA 1
ATOM 726 C C . GLU A 1 99 ? -19.755 -2.837 36.398 1.00 94.19 99 GLU A C 1
ATOM 728 O O . GLU A 1 99 ? -20.407 -3.193 37.385 1.00 94.19 99 GLU A O 1
ATOM 733 N N . ALA A 1 100 ? -20.177 -1.857 35.593 1.00 94.50 100 ALA A N 1
ATOM 734 C CA . ALA A 1 100 ? -21.426 -1.132 35.814 1.00 94.50 100 ALA A CA 1
ATOM 735 C C . ALA A 1 100 ? -22.648 -2.066 35.768 1.00 94.50 100 ALA A C 1
ATOM 737 O O . ALA A 1 100 ? -23.512 -2.002 36.645 1.00 94.50 100 ALA A O 1
ATOM 738 N N . VAL A 1 101 ? -22.699 -2.980 34.793 1.00 95.12 101 VAL A N 1
ATOM 739 C CA . VAL A 1 101 ? -23.766 -3.989 34.690 1.00 95.12 101 VAL A CA 1
ATOM 740 C C . VAL A 1 101 ? -23.750 -4.937 35.890 1.00 95.12 101 VAL A C 1
ATOM 742 O O . VAL A 1 101 ? -24.808 -5.238 36.445 1.00 95.12 101 VAL A O 1
ATOM 745 N N . ALA A 1 102 ? -22.573 -5.388 36.333 1.00 95.38 102 ALA A N 1
ATOM 746 C CA . ALA A 1 102 ? -22.453 -6.248 37.509 1.00 95.38 102 ALA A CA 1
ATOM 747 C C . ALA A 1 102 ? -22.984 -5.559 38.777 1.00 95.38 102 ALA A C 1
ATOM 749 O O . ALA A 1 102 ? -23.734 -6.173 39.540 1.00 95.38 102 ALA A O 1
ATOM 750 N N . LYS A 1 103 ? -22.662 -4.275 38.967 1.00 95.75 103 LYS A N 1
ATOM 751 C CA . LYS A 1 103 ? -23.159 -3.475 40.091 1.00 95.75 103 LYS A CA 1
ATOM 752 C C . LYS A 1 103 ? -24.680 -3.303 40.046 1.00 95.75 103 LYS A C 1
ATOM 754 O O . LYS A 1 103 ? -25.346 -3.551 41.047 1.00 95.75 103 LYS A O 1
ATOM 759 N N . LEU A 1 104 ? -25.236 -2.952 38.886 1.00 95.88 104 LEU A N 1
ATOM 760 C CA . LEU A 1 104 ? -26.687 -2.823 38.712 1.00 95.88 104 LEU A CA 1
ATOM 761 C C . LEU A 1 104 ? -27.415 -4.143 38.996 1.00 95.88 104 LEU A C 1
ATOM 763 O O . LEU A 1 104 ? -28.448 -4.145 39.660 1.00 95.88 104 LEU A O 1
ATOM 767 N N . ASN A 1 105 ? -26.861 -5.276 38.559 1.00 94.81 105 ASN A N 1
ATOM 768 C CA . ASN A 1 105 ? -27.429 -6.589 38.867 1.00 94.81 105 ASN A CA 1
ATOM 769 C C . ASN A 1 105 ? -27.417 -6.886 40.375 1.00 94.81 105 ASN A C 1
ATOM 771 O O . ASN A 1 105 ? -28.409 -7.390 40.899 1.00 94.81 105 ASN A O 1
ATOM 775 N N . GLN A 1 106 ? -26.341 -6.541 41.092 1.00 96.25 106 GLN A N 1
ATOM 776 C CA . GLN A 1 106 ? -26.295 -6.683 42.553 1.00 96.25 106 GLN A CA 1
ATOM 777 C C . GLN A 1 106 ? -27.352 -5.816 43.250 1.00 96.25 106 GLN A C 1
ATOM 779 O O . GLN A 1 106 ? -28.028 -6.293 44.161 1.00 96.25 106 GLN A O 1
ATOM 784 N N . GLU A 1 107 ? -27.529 -4.568 42.811 1.00 95.69 107 GLU A N 1
ATOM 785 C CA . GLU A 1 107 ? -28.554 -3.664 43.346 1.00 95.69 107 GLU A CA 1
ATOM 786 C C . GLU A 1 107 ? -29.971 -4.201 43.093 1.00 95.69 107 GLU A C 1
ATOM 788 O O . GLU A 1 107 ? -30.802 -4.189 44.001 1.00 95.69 107 GLU A O 1
ATOM 793 N N . ILE A 1 108 ? -30.240 -4.742 41.900 1.00 95.12 108 ILE A N 1
ATOM 794 C CA . ILE A 1 108 ? -31.523 -5.377 41.568 1.00 95.12 108 ILE A CA 1
ATOM 795 C C . ILE A 1 108 ? -31.810 -6.558 42.500 1.00 95.12 108 ILE A C 1
ATOM 797 O O . ILE A 1 108 ? -32.915 -6.654 43.033 1.00 95.12 108 ILE A O 1
ATOM 801 N N . GLU A 1 109 ? -30.843 -7.448 42.724 1.00 94.69 109 GLU A N 1
ATOM 802 C CA . GLU A 1 109 ? -31.031 -8.595 43.620 1.00 94.69 109 GLU A CA 1
ATOM 803 C C . GLU A 1 109 ? -31.227 -8.158 45.080 1.00 94.69 109 GLU A C 1
ATOM 805 O O . GLU A 1 109 ? -32.104 -8.677 45.775 1.00 94.69 109 GLU A O 1
ATOM 810 N N . ALA A 1 110 ? -30.489 -7.140 45.534 1.00 93.19 110 ALA A N 1
ATOM 811 C CA . ALA A 1 110 ? -30.669 -6.563 46.863 1.00 93.19 110 ALA A CA 1
ATOM 812 C C . ALA A 1 110 ? -32.054 -5.917 47.042 1.00 93.19 110 ALA A C 1
ATOM 814 O O . ALA A 1 110 ? -32.664 -6.053 48.106 1.00 93.19 110 ALA A O 1
ATOM 815 N N . LEU A 1 111 ? -32.572 -5.234 46.016 1.00 93.62 111 LEU A N 1
ATOM 816 C CA . LEU A 1 111 ? -33.922 -4.670 46.027 1.00 93.62 111 LEU A CA 1
ATOM 817 C C . LEU A 1 111 ? -34.986 -5.773 46.003 1.00 93.62 111 LEU A C 1
ATOM 819 O O . LEU A 1 111 ? -35.916 -5.725 46.802 1.00 93.62 111 LEU A O 1
ATOM 823 N N . LYS A 1 112 ? -34.837 -6.811 45.169 1.00 92.81 112 LYS A N 1
ATOM 824 C CA . LYS A 1 112 ? -35.754 -7.967 45.155 1.00 92.81 112 LYS A CA 1
ATOM 825 C C . LYS A 1 112 ? -35.860 -8.635 46.524 1.00 92.81 112 LYS A C 1
ATOM 827 O O . LYS A 1 112 ? -36.962 -8.967 46.949 1.00 92.81 112 LYS A O 1
ATOM 832 N N . ALA A 1 113 ? -34.741 -8.795 47.231 1.00 90.88 113 ALA A N 1
ATOM 833 C CA . ALA A 1 113 ? -34.729 -9.376 48.572 1.00 90.88 113 ALA A CA 1
ATOM 834 C C . ALA A 1 113 ? -35.492 -8.525 49.608 1.00 90.88 113 ALA A C 1
ATOM 836 O O . ALA A 1 113 ? -36.062 -9.072 50.553 1.00 90.88 113 ALA A O 1
ATOM 837 N N . GLN A 1 114 ? -35.522 -7.199 49.431 1.00 88.19 114 GLN A N 1
ATOM 838 C CA . GLN A 1 114 ? -36.282 -6.279 50.286 1.00 88.19 114 GLN A CA 1
ATOM 839 C C . GLN A 1 114 ? -37.783 -6.298 49.981 1.00 88.19 114 GLN A C 1
ATOM 841 O O . GLN A 1 114 ? -38.590 -6.091 50.883 1.00 88.19 114 GLN A O 1
ATOM 846 N N . ILE A 1 115 ? -38.170 -6.603 48.740 1.00 86.00 115 ILE A N 1
ATOM 847 C CA . ILE A 1 115 ? -39.571 -6.708 48.305 1.00 86.00 115 ILE A CA 1
ATOM 848 C C . ILE A 1 115 ? -40.101 -8.130 48.565 1.00 86.00 115 ILE A C 1
ATOM 850 O O . ILE A 1 115 ? -40.808 -8.699 47.739 1.00 86.00 115 ILE A O 1
ATOM 854 N N . LYS A 1 116 ? -39.752 -8.749 49.704 1.00 69.56 116 LYS A N 1
ATOM 855 C CA . LYS A 1 116 ? -40.299 -10.064 50.087 1.00 69.56 116 LYS A CA 1
ATOM 856 C C . LYS A 1 116 ? -41.826 -10.036 49.886 1.00 69.56 116 LYS A C 1
ATOM 858 O O . LYS A 1 116 ? -42.448 -9.090 50.379 1.00 69.56 116 LYS A O 1
ATOM 863 N N . PRO A 1 117 ? -42.433 -10.997 49.158 1.00 57.06 117 PRO A N 1
ATOM 864 C CA . PRO A 1 117 ? -43.878 -11.010 49.004 1.00 57.06 117 PRO A CA 1
ATOM 865 C C . PRO A 1 117 ? -44.490 -11.073 50.401 1.00 57.06 117 PRO A C 1
ATOM 867 O O . PRO A 1 117 ? -44.094 -11.902 51.221 1.00 57.06 117 PRO A O 1
ATOM 870 N N . ALA A 1 118 ? -45.387 -10.130 50.680 1.00 56.66 118 ALA A N 1
ATOM 871 C CA . ALA A 1 118 ? -46.260 -10.200 51.833 1.00 56.66 118 ALA A CA 1
ATOM 872 C C . ALA A 1 118 ? -47.158 -11.431 51.639 1.00 56.66 118 ALA A C 1
ATOM 874 O O . ALA A 1 118 ? -48.151 -11.357 50.918 1.00 56.66 118 ALA A O 1
ATOM 875 N N . GLU A 1 119 ? -46.742 -12.563 52.202 1.00 45.91 119 GLU A N 1
ATOM 876 C CA . GLU A 1 119 ? -47.631 -13.676 52.548 1.00 45.91 119 GLU A CA 1
ATOM 877 C C . GLU A 1 119 ? -48.098 -13.520 53.996 1.00 45.91 119 GLU A C 1
ATOM 879 O O . GLU A 1 119 ? -47.243 -13.229 54.869 1.00 45.91 119 GLU A O 1
#

Radius of gyration: 35.18 Å; Cα contacts (8 Å, |Δi|>4): 95; chains: 1; bounding box: 91×32×89 Å

pLDDT: mean 83.55, std 16.71, range [35.25, 96.88]

Mean predicted aligned error: 14.43 Å

Organism: Pseudomonas putida (strain DOT-T1E) (NCBI:txid1196325)

Foldseek 3Di:
DDDPDDDDPLFKWFQCDCAWDQFPVRDTAHHLAIDDSVRSVRPVPDVCVVVVRIHTDGSPPDPVVVVVVVVVVVVVVVVVVVVVVVVVVVVVVVVVVVVVVVVVVVVVVVVVVVPPPDD

Sequence (119 aa):
MAKPKKDDDAKVWTNVSANPVILSDGSTVAPGEATTEAQAALVPGSCWEEWRVLVPGSAEQSFAADQQIDELRQENAQLRQQLADAATAASSAATEHGEAVAKLNQEIEALKAQIKPAE